Protein AF-A0A916VGC6-F1 (afdb_monomer)

Structure (mmCIF, N/CA/C/O backbone):
data_AF-A0A916VGC6-F1
#
_entry.id   AF-A0A916VGC6-F1
#
loop_
_atom_site.group_PDB
_atom_site.id
_atom_site.type_symbol
_atom_site.label_atom_id
_atom_site.label_alt_id
_atom_site.label_comp_id
_atom_site.label_asym_id
_atom_site.label_entity_id
_atom_site.label_seq_id
_atom_site.pdbx_PDB_ins_code
_atom_site.Cartn_x
_atom_site.Cartn_y
_atom_site.Cartn_z
_atom_site.occupancy
_atom_site.B_iso_or_equiv
_atom_site.auth_seq_id
_atom_site.auth_comp_id
_atom_site.auth_asym_id
_atom_site.auth_atom_id
_atom_site.pdbx_PDB_model_num
ATOM 1 N N . MET A 1 1 ? -6.725 8.247 -5.587 1.00 56.41 1 MET A N 1
ATOM 2 C CA . MET A 1 1 ? -7.271 7.143 -6.414 1.00 56.41 1 MET A CA 1
ATOM 3 C C . MET A 1 1 ? -7.422 7.461 -7.910 1.00 56.41 1 MET A C 1
ATOM 5 O O . MET A 1 1 ? -7.582 6.536 -8.686 1.00 56.41 1 MET A O 1
ATOM 9 N N . THR A 1 2 ? -7.400 8.720 -8.368 1.00 49.66 2 THR A N 1
ATOM 10 C CA . THR A 1 2 ? -7.648 9.063 -9.791 1.00 49.66 2 THR A CA 1
ATOM 11 C C . THR A 1 2 ? -6.424 8.948 -10.708 1.00 49.66 2 THR A C 1
ATOM 13 O O . THR A 1 2 ? -6.584 8.842 -11.920 1.00 49.66 2 THR A O 1
ATOM 16 N N . LEU A 1 3 ? -5.206 8.940 -10.155 1.00 60.81 3 LEU A N 1
ATOM 17 C CA . LEU A 1 3 ? -3.961 8.928 -10.937 1.00 60.81 3 LEU A CA 1
ATOM 18 C C . LEU A 1 3 ? -3.631 7.562 -11.570 1.00 60.81 3 LEU A C 1
ATOM 20 O O . LEU A 1 3 ? -3.030 7.529 -12.639 1.00 60.81 3 LEU A O 1
ATOM 24 N N . VAL A 1 4 ? -4.063 6.451 -10.961 1.00 63.53 4 VAL A N 1
ATOM 25 C CA . VAL A 1 4 ? -3.790 5.085 -11.459 1.00 63.53 4 VAL A CA 1
ATOM 26 C C . VAL A 1 4 ? -4.680 4.719 -12.652 1.00 63.53 4 VAL A C 1
ATOM 28 O O . VAL A 1 4 ? -4.241 4.023 -13.557 1.00 63.53 4 VAL A O 1
ATOM 31 N N . ILE A 1 5 ? -5.901 5.264 -12.718 1.00 69.00 5 ILE A N 1
ATOM 32 C CA . ILE A 1 5 ? -6.934 4.897 -13.711 1.00 69.00 5 ILE A CA 1
ATOM 33 C C . ILE A 1 5 ? -6.487 5.153 -15.165 1.00 69.00 5 ILE A C 1
ATOM 35 O O . ILE A 1 5 ? -7.018 4.558 -16.096 1.00 69.00 5 ILE A O 1
ATOM 39 N N . ARG A 1 6 ? -5.502 6.034 -15.384 1.00 78.25 6 ARG A N 1
ATOM 40 C CA . ARG A 1 6 ? -4.991 6.384 -16.722 1.00 78.25 6 ARG A CA 1
ATOM 41 C C . ARG A 1 6 ? -3.731 5.610 -17.133 1.00 78.25 6 ARG A C 1
ATOM 43 O O . ARG A 1 6 ? -3.125 5.953 -18.148 1.00 78.25 6 ARG A O 1
ATOM 50 N N . ARG A 1 7 ? -3.288 4.629 -16.344 1.00 83.62 7 ARG A N 1
ATOM 51 C CA . ARG A 1 7 ? -2.081 3.835 -16.611 1.00 83.62 7 ARG A CA 1
ATOM 52 C C . ARG A 1 7 ? -2.459 2.452 -17.136 1.00 83.62 7 ARG A C 1
ATOM 54 O O . ARG A 1 7 ? -3.483 1.902 -16.756 1.00 83.62 7 ARG A O 1
ATOM 61 N N . ASN A 1 8 ? -1.639 1.924 -18.041 1.00 89.81 8 ASN A N 1
ATOM 62 C CA . ASN A 1 8 ? -1.752 0.542 -18.504 1.00 89.81 8 ASN A CA 1
ATOM 63 C C . ASN A 1 8 ? -0.938 -0.388 -17.590 1.00 89.81 8 ASN A C 1
ATOM 65 O O . ASN A 1 8 ? -0.089 0.080 -16.835 1.00 89.81 8 ASN A O 1
ATOM 69 N N . ASP A 1 9 ? -1.139 -1.698 -17.702 1.00 92.00 9 ASP A N 1
ATOM 70 C CA . ASP A 1 9 ? -0.482 -2.666 -16.813 1.00 92.00 9 ASP A CA 1
ATOM 71 C C . ASP A 1 9 ? 1.049 -2.669 -16.926 1.00 92.00 9 ASP A C 1
ATOM 73 O O . ASP A 1 9 ? 1.730 -3.009 -15.964 1.00 92.00 9 ASP A O 1
ATOM 77 N N . LYS A 1 10 ? 1.627 -2.241 -18.059 1.00 95.00 10 LYS A N 1
ATOM 78 C CA . LYS A 1 10 ? 3.093 -2.167 -18.205 1.00 95.00 10 LYS A CA 1
ATOM 79 C C . LYS A 1 10 ? 3.713 -1.180 -17.220 1.00 95.00 10 LYS A C 1
ATOM 81 O O . LYS A 1 10 ? 4.798 -1.445 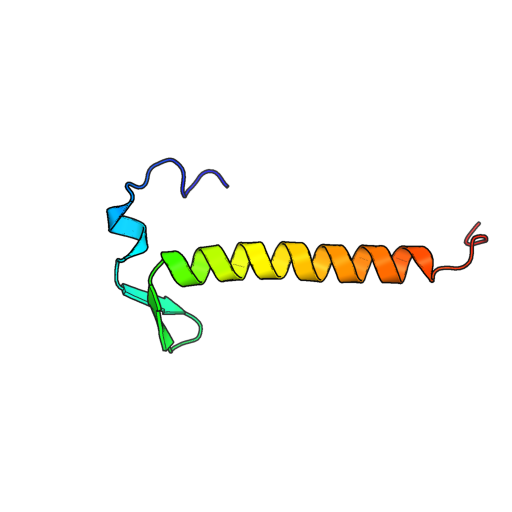-16.713 1.00 95.00 10 LYS A O 1
ATOM 86 N N . TRP A 1 11 ? 3.002 -0.098 -16.902 1.00 94.31 11 TRP A N 1
ATOM 87 C CA . TRP A 1 11 ? 3.453 0.909 -15.942 1.00 94.31 11 TRP A CA 1
ATOM 88 C C . TRP A 1 11 ? 3.702 0.325 -14.545 1.00 94.31 11 TRP A C 1
ATOM 90 O O . TRP A 1 11 ? 4.596 0.788 -13.840 1.00 94.31 11 TRP A O 1
ATOM 100 N N . LEU A 1 12 ? 2.974 -0.727 -14.152 1.00 94.31 12 LEU A N 1
ATOM 101 C CA . LEU A 1 12 ? 3.176 -1.399 -12.864 1.00 94.31 12 LEU A CA 1
ATOM 102 C C . LEU A 1 12 ? 4.593 -1.980 -12.726 1.00 94.31 12 LEU A C 1
ATOM 104 O O . LEU A 1 12 ? 5.120 -2.056 -11.620 1.00 94.31 12 LEU A O 1
ATOM 108 N N . TYR A 1 13 ? 5.227 -2.345 -13.837 1.00 96.12 13 TYR A N 1
ATOM 109 C CA . TYR A 1 13 ? 6.550 -2.968 -13.851 1.00 96.12 13 TYR A CA 1
ATOM 110 C C . TYR A 1 13 ? 7.687 -1.986 -14.157 1.00 96.12 13 TYR A C 1
ATOM 112 O O . TYR A 1 13 ? 8.841 -2.401 -14.205 1.00 96.12 13 TYR A O 1
ATOM 120 N N . GLU A 1 14 ? 7.385 -0.701 -14.359 1.00 96.62 14 GLU A N 1
ATOM 121 C CA . GLU A 1 14 ? 8.408 0.334 -14.524 1.00 96.62 14 GLU A CA 1
ATOM 122 C C . GLU A 1 14 ? 9.160 0.568 -13.208 1.00 96.62 14 GLU A C 1
ATOM 124 O O . GLU A 1 14 ? 8.555 0.576 -12.129 1.00 96.62 14 GLU A O 1
ATOM 129 N N . GLU A 1 15 ? 10.477 0.771 -13.310 1.00 97.81 15 GLU A N 1
ATOM 130 C CA . GLU A 1 15 ? 11.333 1.081 -12.168 1.00 97.81 15 GLU A CA 1
ATOM 131 C C . GLU A 1 15 ? 10.940 2.413 -11.520 1.00 97.81 15 GLU A C 1
ATOM 133 O O . GLU A 1 15 ? 10.644 3.405 -12.190 1.00 97.81 15 GLU A O 1
ATOM 138 N N . ALA A 1 16 ? 10.965 2.437 -10.194 1.00 95.88 16 ALA A N 1
ATOM 139 C CA . ALA A 1 16 ? 10.667 3.610 -9.390 1.00 95.88 16 ALA A CA 1
ATOM 140 C C . ALA A 1 16 ? 11.573 3.643 -8.157 1.00 95.88 16 ALA A C 1
ATOM 142 O O . ALA A 1 16 ? 11.969 2.600 -7.642 1.00 95.88 16 ALA A O 1
ATOM 143 N N . ILE A 1 17 ? 11.881 4.844 -7.664 1.00 96.31 17 ILE A N 1
ATOM 144 C CA . ILE A 1 17 ? 12.594 5.014 -6.396 1.00 96.31 17 ILE A CA 1
ATOM 145 C C . ILE A 1 17 ? 11.572 5.176 -5.276 1.00 96.31 17 ILE A C 1
ATOM 147 O O . ILE A 1 17 ? 10.731 6.076 -5.323 1.00 96.31 17 ILE A O 1
ATOM 151 N N . TRP A 1 18 ? 11.665 4.325 -4.258 1.00 95.12 18 TRP A N 1
ATOM 152 C CA . TRP A 1 18 ? 10.841 4.386 -3.057 1.00 95.12 18 TRP A CA 1
ATOM 153 C C . TRP A 1 18 ? 11.723 4.264 -1.818 1.00 95.12 18 TRP A C 1
ATOM 155 O O . TRP A 1 18 ? 12.511 3.330 -1.709 1.00 95.12 18 TRP A O 1
ATOM 165 N N . ASP A 1 19 ? 11.641 5.253 -0.926 1.00 94.06 19 ASP A N 1
ATOM 166 C CA . ASP A 1 19 ? 12.509 5.385 0.254 1.00 94.06 19 ASP A CA 1
ATOM 167 C C . ASP A 1 19 ? 14.007 5.202 -0.066 1.00 94.06 19 ASP A C 1
ATOM 169 O O . ASP A 1 19 ? 14.718 4.419 0.554 1.00 94.06 19 ASP A O 1
ATOM 173 N N . ASN A 1 20 ? 14.481 5.886 -1.115 1.00 96.19 20 ASN A N 1
ATOM 174 C CA . ASN A 1 20 ? 15.852 5.793 -1.643 1.00 96.19 20 ASN A CA 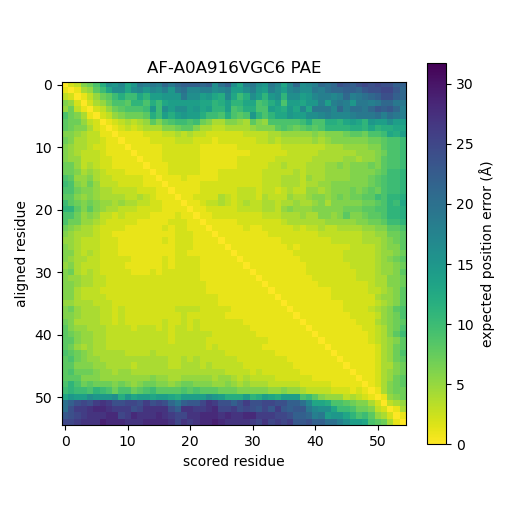1
ATOM 175 C C . ASN A 1 20 ? 16.282 4.402 -2.150 1.00 96.19 20 ASN A C 1
ATOM 177 O O . ASN A 1 20 ? 17.458 4.201 -2.447 1.00 96.19 20 ASN A O 1
ATOM 181 N N . ASN A 1 21 ? 15.350 3.462 -2.304 1.00 96.12 21 ASN A N 1
ATOM 182 C CA . ASN A 1 21 ? 15.602 2.129 -2.837 1.00 96.12 21 ASN A CA 1
ATOM 183 C C . ASN A 1 21 ? 14.972 1.961 -4.225 1.00 96.12 21 ASN A C 1
ATOM 185 O O . ASN A 1 21 ? 13.909 2.515 -4.514 1.00 96.12 21 ASN A O 1
ATOM 189 N N . LEU A 1 22 ? 15.626 1.177 -5.087 1.00 97.25 22 LEU A N 1
ATOM 190 C CA . LEU A 1 22 ? 15.070 0.793 -6.384 1.00 97.25 22 LEU A CA 1
ATOM 191 C C . LEU A 1 22 ? 13.907 -0.186 -6.186 1.00 97.25 22 LEU A C 1
ATOM 193 O O . LEU A 1 22 ? 14.007 -1.148 -5.426 1.00 97.25 22 LEU A O 1
ATOM 197 N N . SER A 1 23 ? 12.804 0.063 -6.879 1.00 9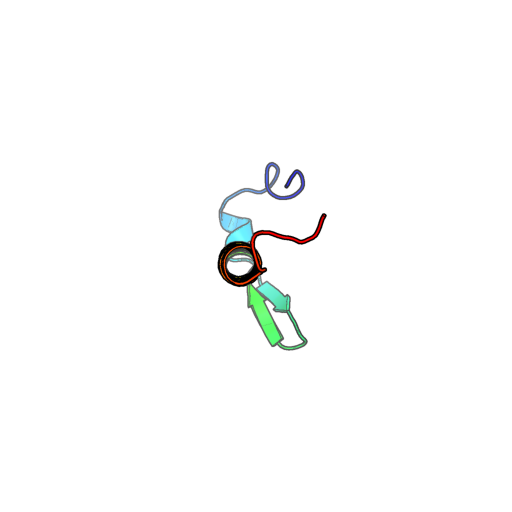7.06 23 SER A N 1
ATOM 198 C CA . SER A 1 23 ? 11.577 -0.722 -6.807 1.00 97.06 23 SER A CA 1
ATOM 199 C C . SER A 1 23 ? 10.780 -0.618 -8.114 1.00 97.06 23 SER A C 1
ATOM 201 O O . SER A 1 23 ? 11.327 -0.234 -9.145 1.00 97.06 23 SER A O 1
ATOM 203 N N . ASN A 1 24 ? 9.489 -0.955 -8.087 1.00 96.50 24 ASN A N 1
ATOM 204 C CA . ASN A 1 24 ? 8.550 -0.738 -9.184 1.00 96.50 24 ASN A CA 1
ATOM 205 C C . ASN A 1 24 ? 7.193 -0.223 -8.683 1.00 96.50 24 ASN A C 1
ATOM 207 O O . ASN A 1 24 ? 6.862 -0.306 -7.496 1.00 96.50 24 ASN A O 1
ATOM 211 N N . ASN A 1 25 ? 6.387 0.306 -9.603 1.00 95.31 25 ASN A N 1
ATOM 212 C CA . ASN A 1 25 ? 5.079 0.869 -9.261 1.00 95.31 25 A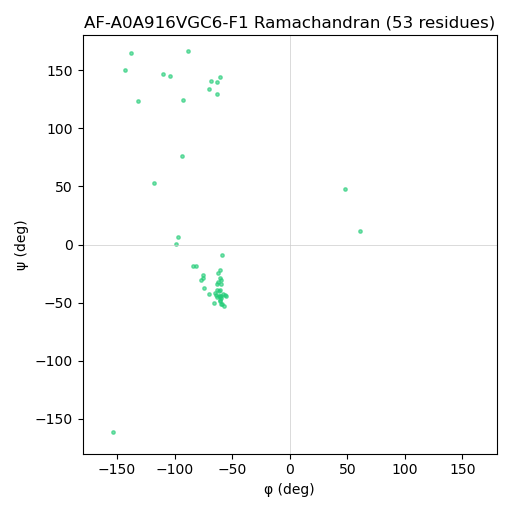SN A CA 1
ATOM 213 C C . ASN A 1 25 ? 4.115 -0.173 -8.668 1.00 95.31 25 ASN A C 1
ATOM 215 O O . ASN A 1 25 ? 3.310 0.173 -7.805 1.00 95.31 25 ASN A O 1
ATOM 219 N N . TYR A 1 26 ? 4.203 -1.441 -9.079 1.00 95.75 26 TYR A N 1
ATOM 220 C CA . TYR A 1 26 ? 3.390 -2.529 -8.536 1.00 95.75 26 TYR A CA 1
ATOM 221 C C . TYR A 1 26 ? 3.572 -2.652 -7.025 1.00 95.75 26 TYR A C 1
ATOM 223 O O . TYR A 1 26 ? 2.597 -2.609 -6.277 1.00 95.75 26 TYR A O 1
ATOM 231 N N . PHE A 1 27 ? 4.819 -2.763 -6.572 1.00 96.25 27 PHE A N 1
ATOM 232 C CA . PHE A 1 27 ? 5.138 -2.926 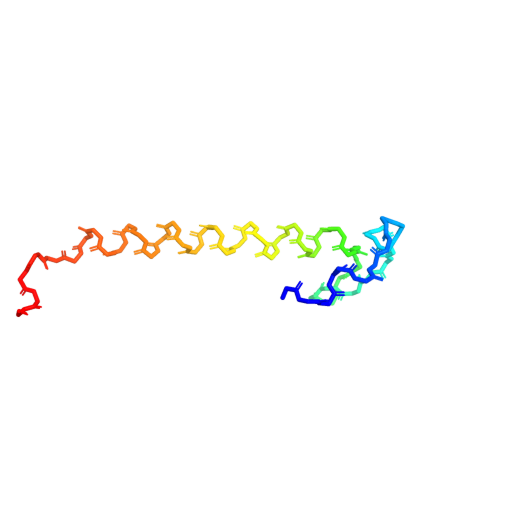-5.162 1.00 96.25 27 PHE A CA 1
ATOM 233 C C . PHE A 1 27 ? 4.720 -1.709 -4.340 1.00 96.25 27 PHE A C 1
ATOM 235 O O . PHE A 1 27 ? 4.103 -1.870 -3.291 1.00 96.25 27 PHE A O 1
ATOM 242 N N . ILE A 1 28 ? 4.979 -0.500 -4.842 1.00 95.88 28 ILE A N 1
ATOM 243 C CA . ILE A 1 28 ? 4.630 0.747 -4.150 1.00 95.88 28 ILE A CA 1
ATOM 244 C C . ILE A 1 28 ? 3.114 0.842 -3.927 1.00 95.88 28 ILE A C 1
ATOM 246 O O . ILE A 1 28 ? 2.659 1.176 -2.830 1.00 95.88 28 ILE A O 1
ATOM 250 N N . TRP A 1 29 ? 2.311 0.516 -4.945 1.00 94.50 29 TRP A N 1
ATOM 251 C CA . TRP A 1 29 ? 0.850 0.558 -4.831 1.00 94.50 29 TRP A CA 1
ATOM 252 C C . TRP A 1 29 ? 0.282 -0.595 -4.012 1.00 94.50 29 TRP A C 1
ATOM 254 O O . TRP A 1 29 ? -0.653 -0.377 -3.241 1.00 94.50 29 TRP A O 1
ATOM 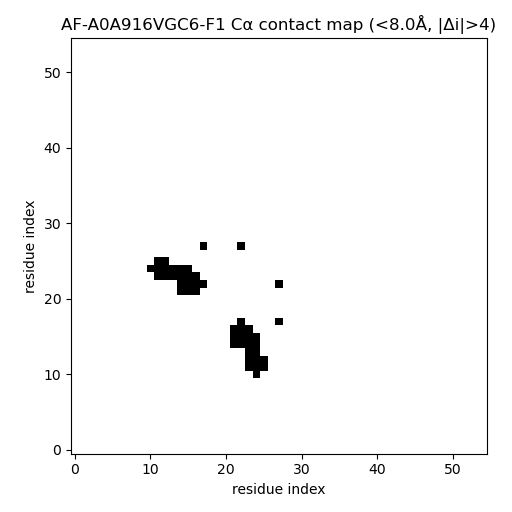264 N N . PHE A 1 30 ? 0.861 -1.792 -4.132 1.00 95.62 30 PHE A N 1
ATOM 265 C CA . PHE A 1 30 ? 0.516 -2.920 -3.274 1.00 95.62 30 PHE A CA 1
ATOM 266 C C . PHE A 1 30 ? 0.757 -2.578 -1.802 1.00 95.62 30 PHE A C 1
ATOM 268 O O . PHE A 1 30 ? -0.159 -2.708 -0.994 1.00 95.62 30 PHE A O 1
ATOM 275 N N . HIS A 1 31 ? 1.948 -2.076 -1.469 1.00 95.75 31 HIS A N 1
ATOM 276 C CA . HIS A 1 31 ? 2.298 -1.692 -0.107 1.00 95.75 31 HIS A CA 1
ATOM 277 C C . HIS A 1 31 ? 1.389 -0.579 0.420 1.00 95.75 31 HIS A C 1
ATOM 279 O O . HIS A 1 31 ? 0.873 -0.696 1.520 1.00 95.75 31 HIS A O 1
ATOM 285 N N . THR A 1 32 ? 1.114 0.459 -0.376 1.00 95.38 32 THR A N 1
ATOM 286 C CA . THR A 1 32 ? 0.196 1.541 0.030 1.00 95.38 32 THR A CA 1
ATOM 287 C C . THR A 1 32 ? -1.182 1.004 0.433 1.00 95.38 32 THR A C 1
ATOM 289 O O . THR A 1 32 ? -1.757 1.427 1.434 1.00 95.38 32 THR A O 1
ATOM 292 N N . PHE A 1 33 ? -1.730 0.073 -0.354 1.00 95.94 33 PHE A N 1
ATOM 293 C CA . PHE A 1 33 ? -3.031 -0.531 -0.072 1.00 95.94 33 PHE A CA 1
ATOM 294 C C . PHE A 1 33 ? -2.995 -1.456 1.152 1.00 95.94 33 PHE A C 1
ATOM 296 O O . PHE A 1 33 ? -3.908 -1.435 1.978 1.00 95.94 33 PHE A O 1
ATOM 303 N N . GLU A 1 34 ? -1.941 -2.261 1.267 1.00 98.12 34 GLU A N 1
ATOM 304 C CA . GLU A 1 34 ? -1.703 -3.153 2.401 1.00 98.12 34 GLU A CA 1
ATOM 305 C C . GLU A 1 34 ? -1.591 -2.364 3.715 1.00 98.12 34 GLU A C 1
ATOM 307 O O . GLU A 1 34 ? -2.275 -2.681 4.693 1.00 98.12 34 GLU A O 1
ATOM 312 N N . ASP A 1 35 ? -0.852 -1.256 3.691 1.00 97.62 35 ASP A N 1
ATOM 313 C CA . ASP A 1 35 ? -0.656 -0.369 4.828 1.00 97.62 35 ASP A CA 1
ATOM 314 C C . ASP A 1 35 ? -1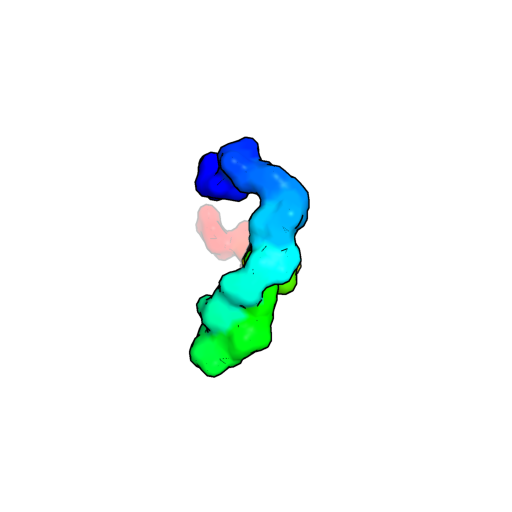.964 0.307 5.270 1.00 97.62 35 ASP A C 1
ATOM 316 O O . ASP A 1 35 ? -2.281 0.330 6.464 1.00 97.62 35 ASP A O 1
ATOM 320 N N . GLU A 1 36 ? -2.797 0.766 4.324 1.00 98.19 36 GLU A N 1
ATOM 321 C CA . GLU A 1 36 ? -4.117 1.331 4.637 1.00 98.19 36 GLU A CA 1
ATOM 322 C C . GLU A 1 36 ? -5.009 0.310 5.365 1.00 98.19 36 GLU A C 1
ATOM 324 O O . GLU A 1 36 ? -5.657 0.638 6.368 1.00 98.19 36 GLU A O 1
ATOM 329 N N . ILE A 1 37 ? -5.053 -0.938 4.879 1.00 98.00 37 ILE A N 1
ATOM 330 C CA . ILE A 1 37 ? -5.844 -2.011 5.499 1.00 98.00 37 ILE A CA 1
ATOM 331 C C . ILE A 1 37 ? -5.334 -2.309 6.908 1.00 98.00 37 ILE A C 1
ATOM 333 O O . ILE A 1 37 ? -6.142 -2.409 7.841 1.00 98.00 37 ILE A O 1
ATOM 337 N N . ASN A 1 38 ? -4.018 -2.414 7.081 1.00 98.06 38 ASN A N 1
ATOM 338 C CA . ASN A 1 38 ? -3.399 -2.679 8.375 1.00 98.06 38 ASN A CA 1
ATOM 339 C C . ASN A 1 38 ? -3.737 -1.593 9.396 1.00 98.06 38 ASN A C 1
ATOM 341 O O . ASN A 1 38 ? -4.249 -1.891 10.482 1.00 98.06 38 ASN A O 1
ATOM 345 N N . HIS A 1 39 ? -3.538 -0.327 9.032 1.00 98.25 39 HIS A N 1
ATOM 346 C CA . HIS A 1 39 ? -3.840 0.814 9.893 1.00 98.25 39 HIS A CA 1
ATOM 347 C C . HIS A 1 39 ? -5.335 0.899 10.217 1.00 98.25 39 HIS A C 1
ATOM 349 O O . HIS A 1 39 ? -5.721 1.134 11.366 1.00 98.25 39 HIS A O 1
ATOM 355 N N . ARG A 1 40 ? -6.213 0.612 9.247 1.00 98.44 40 ARG A N 1
ATOM 356 C CA . ARG A 1 40 ? -7.662 0.514 9.485 1.00 98.44 40 ARG A CA 1
ATOM 357 C C . ARG A 1 40 ? -8.000 -0.589 10.494 1.00 98.44 40 ARG A C 1
ATOM 359 O O . ARG A 1 40 ? -8.882 -0.395 11.337 1.00 98.44 40 ARG A O 1
ATOM 366 N N . GLY A 1 41 ? -7.302 -1.722 10.436 1.00 98.00 41 GLY A N 1
ATOM 367 C CA . GLY A 1 41 ? -7.400 -2.806 11.415 1.00 98.00 41 GLY A CA 1
ATOM 368 C C . GLY A 1 41 ? -7.010 -2.355 12.824 1.00 98.00 41 GLY A C 1
ATOM 369 O O . GLY A 1 41 ? -7.782 -2.548 13.767 1.00 98.00 41 GLY A O 1
ATOM 370 N N . GLN A 1 42 ? -5.869 -1.677 12.957 1.00 98.25 42 GLN A N 1
ATOM 371 C CA . GLN A 1 42 ? -5.393 -1.130 14.231 1.00 98.25 42 GLN A CA 1
ATOM 372 C C . GLN A 1 42 ? -6.384 -0.117 14.821 1.00 98.25 42 GLN A C 1
ATOM 374 O O . GLN A 1 42 ? -6.793 -0.256 15.974 1.00 98.25 42 GLN A O 1
ATOM 379 N N . ILE A 1 43 ? -6.868 0.840 14.020 1.00 97.62 43 ILE A N 1
ATOM 380 C CA . ILE A 1 43 ? -7.877 1.821 14.448 1.00 97.62 43 ILE A CA 1
ATOM 381 C C . ILE A 1 43 ? -9.150 1.117 14.927 1.00 97.62 43 ILE A C 1
ATOM 383 O O . ILE A 1 43 ? -9.719 1.486 15.955 1.00 97.62 43 ILE A O 1
ATOM 387 N N . ARG A 1 44 ? -9.614 0.082 14.216 1.00 97.12 44 ARG A N 1
ATOM 388 C CA . ARG A 1 44 ? -10.800 -0.687 14.618 1.00 97.12 44 ARG A CA 1
ATOM 389 C C . ARG A 1 44 ? -10.605 -1.370 15.973 1.00 97.12 44 ARG A C 1
ATOM 391 O O . ARG A 1 44 ? -11.550 -1.391 16.760 1.00 97.12 44 ARG A O 1
ATOM 398 N N . ILE A 1 45 ? -9.423 -1.924 16.241 1.00 96.81 45 ILE A N 1
ATOM 399 C CA . ILE A 1 45 ? -9.091 -2.540 17.534 1.00 96.81 45 ILE A CA 1
ATOM 400 C C . ILE A 1 45 ? -9.067 -1.475 18.632 1.00 96.81 45 ILE A C 1
ATOM 402 O O . ILE A 1 45 ? -9.772 -1.628 19.627 1.00 96.81 45 ILE A O 1
ATOM 406 N N . LEU A 1 46 ? -8.351 -0.368 18.418 1.00 95.88 46 LEU A N 1
ATOM 407 C CA . LEU A 1 46 ? -8.276 0.737 19.377 1.00 95.88 46 LEU A CA 1
ATOM 408 C C . LEU A 1 46 ? -9.668 1.279 19.721 1.00 95.88 46 LEU A C 1
ATOM 410 O O . LEU A 1 46 ? -9.995 1.436 20.892 1.00 95.88 46 LEU A O 1
ATOM 414 N N . ARG A 1 47 ? -10.542 1.463 18.723 1.00 94.00 47 ARG A N 1
ATOM 415 C CA . ARG A 1 47 ? -11.934 1.891 18.940 1.00 94.00 47 ARG A CA 1
ATOM 416 C C . ARG A 1 47 ? -12.743 0.929 19.809 1.00 94.00 47 ARG A C 1
ATOM 418 O O . ARG A 1 47 ? -13.608 1.388 20.540 1.00 94.00 47 ARG A O 1
ATOM 425 N N . LYS A 1 48 ? -12.497 -0.382 19.720 1.00 92.56 48 LYS A N 1
ATOM 426 C CA . LYS A 1 48 ? -13.165 -1.386 20.568 1.00 92.56 48 LYS A CA 1
ATOM 427 C C . LYS A 1 48 ? -12.629 -1.408 21.997 1.00 92.56 48 LYS A C 1
ATOM 429 O O . LYS A 1 48 ? -13.338 -1.853 22.889 1.00 92.56 48 LYS A O 1
ATOM 434 N N . MET A 1 49 ? -11.380 -0.98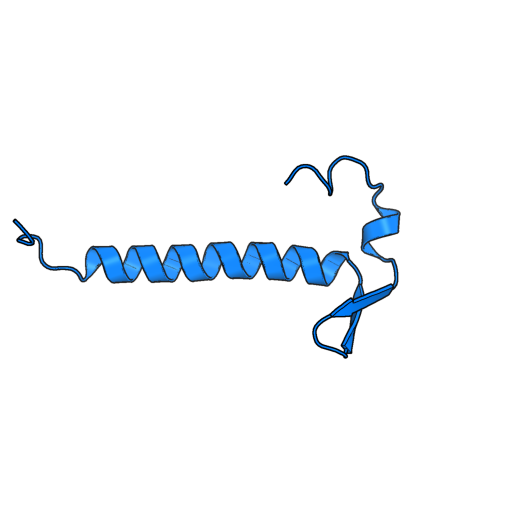8 22.191 1.00 93.44 49 MET A N 1
ATOM 435 C CA . MET A 1 49 ? -10.749 -0.896 23.507 1.00 93.44 49 MET A CA 1
ATOM 436 C C . MET A 1 49 ? -11.139 0.381 24.257 1.00 93.44 49 MET A C 1
ATOM 438 O O . MET A 1 49 ? -10.980 0.430 25.475 1.00 93.44 49 MET A O 1
ATOM 442 N N . LEU A 1 50 ? -11.653 1.404 23.562 1.00 91.75 50 LEU A N 1
ATOM 443 C CA . LEU A 1 50 ? -12.192 2.588 24.223 1.00 91.75 50 LEU A CA 1
ATOM 444 C C . LEU A 1 50 ? -13.399 2.185 25.089 1.00 91.75 50 LEU A C 1
ATOM 446 O O . LEU A 1 50 ? -14.299 1.499 24.597 1.00 91.75 50 LEU A O 1
ATOM 450 N N . PRO A 1 51 ? -13.439 2.591 26.370 1.00 85.31 51 PRO A N 1
ATOM 451 C CA . PRO A 1 51 ? -14.577 2.307 27.231 1.00 85.31 51 PRO A CA 1
ATOM 452 C C . PRO A 1 51 ? -15.848 2.937 26.650 1.00 85.31 51 PRO A C 1
ATOM 454 O O . PRO A 1 51 ? -15.812 4.041 26.111 1.00 85.31 51 PRO A O 1
ATOM 457 N N . LEU A 1 52 ? -16.982 2.247 26.807 1.00 69.56 52 LEU A N 1
ATOM 458 C CA . LEU A 1 52 ? -18.301 2.658 26.294 1.00 69.56 52 LEU A CA 1
ATOM 459 C C . LEU A 1 52 ? -18.792 4.028 26.811 1.00 69.56 52 LEU A C 1
ATOM 461 O O . LEU A 1 52 ? -19.776 4.539 26.293 1.00 69.56 52 LEU A O 1
ATOM 465 N N . ASN A 1 53 ? -18.101 4.628 27.785 1.00 63.81 53 ASN A N 1
ATOM 466 C CA . ASN A 1 53 ? -18.511 5.839 28.495 1.00 63.81 53 ASN A CA 1
ATOM 467 C C . ASN A 1 53 ? -17.526 7.001 28.281 1.00 63.81 53 ASN A C 1
ATOM 469 O O . ASN A 1 53 ? -17.027 7.587 29.241 1.00 63.81 53 ASN A O 1
ATOM 473 N N . LEU A 1 54 ? -17.223 7.335 27.028 1.00 62.50 54 LEU A N 1
ATOM 474 C CA . LEU A 1 54 ? -16.712 8.666 26.694 1.00 62.50 54 LEU A CA 1
ATOM 475 C C . LEU A 1 54 ? -17.914 9.537 26.301 1.00 62.50 54 LEU A C 1
ATOM 477 O O . LEU A 1 54 ? -18.131 9.753 25.117 1.00 62.50 54 LEU A O 1
ATOM 481 N N . ASN A 1 55 ? -18.665 9.960 27.329 1.00 51.38 55 ASN A N 1
ATOM 482 C CA . ASN A 1 55 ? -19.841 10.854 27.338 1.00 51.38 55 ASN A CA 1
ATOM 483 C C . ASN A 1 55 ? -20.967 10.562 26.335 1.00 51.38 55 ASN A C 1
ATOM 485 O O . ASN A 1 55 ? -20.845 10.943 25.151 1.00 51.38 55 ASN A O 1
#

Foldseek 3Di:
DPPCVPDDPVQQADWDQDPNDIDGNVVVVVVVVVVVVVVVVVVVVVVVVPDPPPD

InterPro domains:
  IPR034660 DinB/YfiT-like putative metalloenzymes [G3DSA:1.20.120.450] (2-51)
  IPR034660 DinB/YfiT-like putative metalloenzymes [SSF109854] (7-50)

Sequence (55 aa):
MTLVIRRNDKWLYEEAIWDNNLSNNYFIWFHTFEDEINHRGQIRILRKMLPLNLN

Mean predicted aligned error: 5.98 Å

Radius of gyration: 17.19 Å; Cα 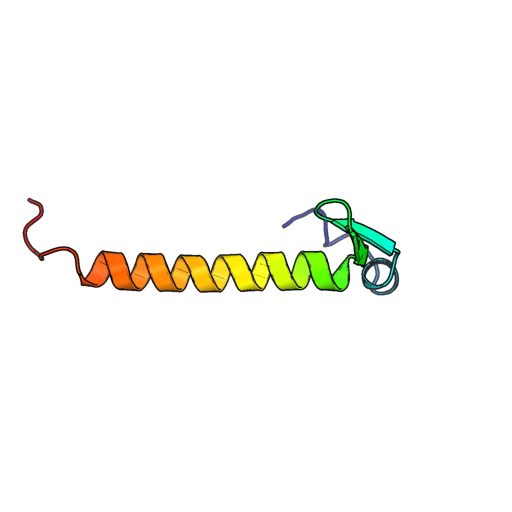contacts (8 Å, |Δi|>4): 23; chains: 1; bounding box: 36×14×47 Å

Solvent-accessible surface area (backbone atoms only — not comparable to full-atom values): 3430 Å² total; per-residue (Å²): 126,75,79,62,77,82,56,61,78,70,57,35,70,37,78,37,78,56,96,92,34,87,46,30,44,43,59,56,54,51,49,54,53,52,50,52,53,50,52,52,51,52,52,54,51,54,61,68,69,49,68,97,77,78,126

pLDDT: mean 89.4, std 13.44, range [49.66, 98.44]

Secondary structure (DSSP, 8-state):
--SGGG--GGGGGSEEEETTEEEEHHHHHHHHHHHHHHHHHHHHHHHHHS-S---

Nearest PDB structures (foldseek):
  4l80-assembly1_E  TM=6.111E-01  e=6.467E+00  Chloroflexus aurantiacus

Organism: NCBI:txid2749268